Protein AF-C2PZG3-F1 (afdb_monomer)

Secondary structure (DSSP, 8-state):
-B-S--SHHHHHHHHHHHHHHHHHHSS-EEEEEE-TT-SS--EEEEE---S-HHHHHHHHHHHHHHHHT-TTB----------

Mean predicted aligned error: 2.74 Å

Structure (mmCIF, N/CA/C/O backbone):
data_AF-C2PZG3-F1
#
_entry.id   AF-C2PZG3-F1
#
loop_
_atom_site.group_PDB
_atom_site.id
_atom_site.type_symbol
_atom_site.label_atom_id
_atom_site.label_alt_id
_atom_site.label_comp_id
_atom_site.label_asym_id
_atom_site.label_entity_id
_atom_site.label_seq_id
_atom_site.pdbx_PDB_ins_code
_atom_site.Cartn_x
_atom_site.Cartn_y
_atom_site.Cartn_z
_atom_site.occupancy
_atom_site.B_iso_or_equiv
_atom_site.auth_seq_id
_atom_site.auth_comp_id
_atom_site.auth_asym_id
_atom_site.auth_atom_id
_atom_site.pdbx_PDB_model_num
ATOM 1 N N 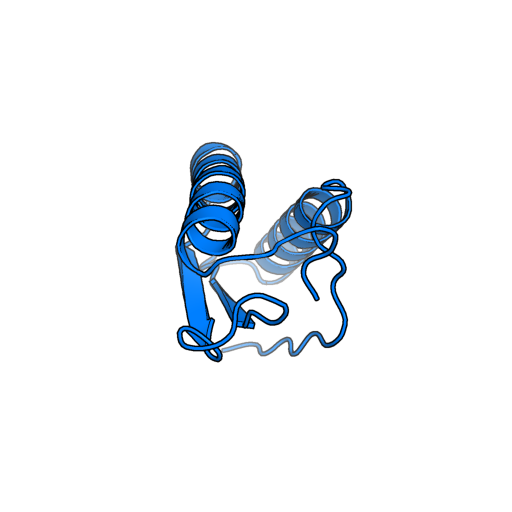. MET A 1 1 ? -0.393 2.776 -11.401 1.00 91.62 1 MET A N 1
ATOM 2 C CA . MET A 1 1 ? 0.678 2.633 -12.407 1.00 91.62 1 MET A CA 1
ATOM 3 C C . MET A 1 1 ? 2.028 2.724 -11.715 1.00 91.62 1 MET A C 1
ATOM 5 O O . MET A 1 1 ? 2.099 3.324 -10.649 1.00 91.62 1 MET A O 1
ATOM 9 N N . ILE A 1 2 ? 3.061 2.089 -12.270 1.00 91.38 2 ILE A N 1
ATOM 10 C CA . ILE A 1 2 ? 4.444 2.197 -11.784 1.00 91.38 2 ILE A CA 1
ATOM 11 C C . ILE A 1 2 ? 5.302 2.725 -12.935 1.00 91.38 2 ILE A C 1
ATOM 13 O O . ILE A 1 2 ? 5.278 2.148 -14.026 1.00 91.38 2 ILE A O 1
ATOM 17 N N . TYR A 1 3 ? 6.012 3.822 -12.687 1.00 89.50 3 TYR A N 1
ATOM 18 C CA . TYR A 1 3 ? 6.831 4.517 -13.681 1.00 89.50 3 TYR A CA 1
ATOM 19 C C . TYR A 1 3 ? 8.286 4.044 -13.662 1.00 89.50 3 TYR A C 1
ATOM 21 O O . TYR A 1 3 ? 8.746 3.508 -12.657 1.00 89.50 3 TYR A O 1
ATOM 29 N N . ASP A 1 4 ? 8.986 4.223 -14.787 1.00 87.50 4 ASP A N 1
ATOM 30 C CA . ASP A 1 4 ? 10.431 3.970 -14.945 1.00 87.50 4 ASP A CA 1
ATOM 31 C C . ASP A 1 4 ? 10.917 2.580 -14.494 1.00 87.50 4 ASP A C 1
ATOM 33 O O . ASP A 1 4 ? 12.059 2.390 -14.079 1.00 87.50 4 ASP A O 1
ATOM 37 N N . VAL A 1 5 ? 10.039 1.583 -14.583 1.00 92.38 5 VAL A N 1
ATOM 38 C CA . VAL A 1 5 ? 10.371 0.173 -14.370 1.00 92.38 5 VAL A CA 1
ATOM 39 C C . VAL A 1 5 ? 10.626 -0.481 -15.721 1.00 92.38 5 VAL A C 1
ATOM 41 O O . VAL A 1 5 ? 9.984 -0.126 -16.695 1.00 92.38 5 VAL A O 1
ATOM 44 N N . HIS A 1 6 ? 11.523 -1.459 -15.795 1.00 92.38 6 HIS A N 1
ATOM 45 C CA . HIS A 1 6 ? 11.792 -2.244 -17.005 1.00 92.38 6 HIS A CA 1
ATOM 46 C C . HIS A 1 6 ? 11.827 -3.756 -16.746 1.00 92.38 6 HIS A C 1
ATOM 48 O O . HIS A 1 6 ? 12.138 -4.546 -17.639 1.00 92.38 6 HIS A O 1
ATOM 54 N N . SER A 1 7 ? 11.494 -4.199 -15.530 1.00 95.56 7 SER A N 1
ATOM 55 C CA . SER A 1 7 ? 11.419 -5.622 -15.201 1.00 95.56 7 SER A CA 1
ATOM 56 C C . SER A 1 7 ? 10.469 -5.933 -14.040 1.00 95.56 7 SER A C 1
ATOM 58 O O . SER A 1 7 ? 10.207 -5.108 -13.165 1.00 95.56 7 SER A O 1
ATOM 60 N N . LEU A 1 8 ? 10.004 -7.187 -13.967 1.00 96.38 8 LEU A N 1
ATOM 61 C CA . LEU A 1 8 ? 9.234 -7.683 -12.814 1.00 96.38 8 LEU A CA 1
ATOM 62 C C . LEU A 1 8 ? 10.027 -7.607 -11.504 1.00 96.38 8 LEU A C 1
ATOM 64 O O . LEU A 1 8 ? 9.451 -7.418 -10.435 1.00 96.38 8 LEU A O 1
ATOM 68 N N . LYS A 1 9 ? 11.354 -7.753 -11.576 1.00 96.12 9 LYS A N 1
ATOM 69 C CA . LYS A 1 9 ? 12.234 -7.671 -10.408 1.00 96.12 9 LYS A CA 1
ATOM 70 C C . LYS A 1 9 ? 12.226 -6.264 -9.811 1.00 96.12 9 LYS A C 1
ATOM 72 O O . LYS A 1 9 ? 12.086 -6.126 -8.599 1.00 96.12 9 LYS A O 1
ATOM 77 N N . GLU A 1 10 ? 12.337 -5.241 -10.651 1.00 95.88 10 GLU A N 1
ATOM 78 C CA . GLU A 1 10 ? 12.279 -3.837 -10.232 1.00 95.88 10 GLU A CA 1
ATOM 79 C C . GLU A 1 10 ? 10.919 -3.479 -9.635 1.00 95.88 10 GLU A C 1
ATOM 81 O O . GLU A 1 10 ? 10.869 -2.964 -8.517 1.00 95.88 10 GLU A O 1
ATOM 86 N N . LYS A 1 11 ? 9.816 -3.862 -10.299 1.00 96.06 11 LYS A N 1
ATOM 87 C CA . LYS A 1 11 ? 8.464 -3.722 -9.735 1.00 96.06 11 LYS A CA 1
ATOM 88 C C . LYS A 1 11 ? 8.384 -4.322 -8.329 1.00 96.06 11 LYS A C 1
ATOM 90 O O . LYS A 1 11 ? 7.913 -3.663 -7.402 1.00 96.06 11 LYS A O 1
ATOM 95 N N . ARG A 1 12 ? 8.841 -5.569 -8.156 1.00 95.69 12 ARG A N 1
ATOM 96 C CA . ARG A 1 12 ? 8.793 -6.266 -6.860 1.00 95.69 12 ARG A CA 1
ATOM 97 C C . ARG A 1 12 ? 9.621 -5.554 -5.797 1.00 95.69 12 ARG A C 1
ATOM 99 O O . ARG A 1 12 ? 9.166 -5.466 -4.663 1.00 95.69 12 ARG A O 1
ATOM 106 N N . ALA A 1 13 ? 10.786 -5.011 -6.147 1.00 95.69 13 ALA A N 1
ATOM 107 C CA . ALA A 1 13 ? 11.609 -4.247 -5.214 1.00 95.69 13 ALA A CA 1
ATOM 108 C C . ALA A 1 13 ? 10.903 -2.962 -4.738 1.00 95.69 13 ALA A C 1
ATOM 110 O O . ALA A 1 13 ? 10.869 -2.683 -3.536 1.00 95.69 13 ALA A O 1
ATOM 111 N N . ILE A 1 14 ? 10.289 -2.213 -5.663 1.00 95.25 14 ILE A N 1
ATOM 112 C CA . ILE A 1 14 ? 9.521 -0.999 -5.345 1.00 95.25 14 ILE A CA 1
ATOM 113 C C . ILE A 1 14 ? 8.321 -1.349 -4.461 1.00 95.25 14 ILE A C 1
ATOM 115 O O . ILE A 1 14 ? 8.160 -0.767 -3.385 1.00 95.25 14 ILE A O 1
ATOM 119 N N . LEU A 1 15 ? 7.519 -2.340 -4.865 1.00 95.75 15 LEU A N 1
ATOM 120 C CA . LEU A 1 15 ? 6.355 -2.783 -4.099 1.00 95.75 15 LEU A CA 1
ATOM 121 C C . LEU A 1 15 ? 6.748 -3.273 -2.712 1.00 95.75 15 LEU A C 1
ATOM 123 O O . LEU A 1 15 ? 6.178 -2.816 -1.728 1.00 95.75 15 LEU A O 1
ATOM 127 N N . GLN A 1 16 ? 7.754 -4.1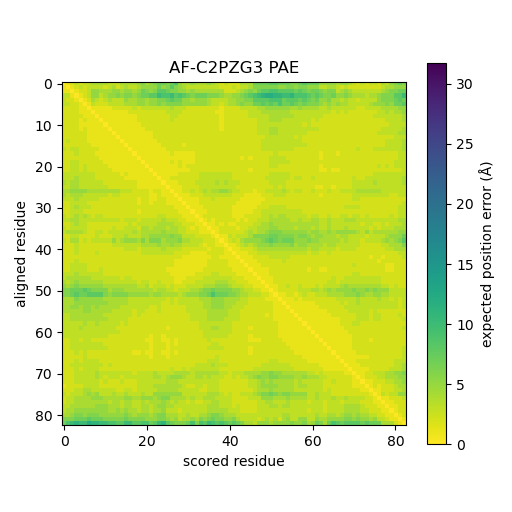39 -2.598 1.00 96.06 16 GLN A N 1
ATOM 128 C CA . GLN A 1 16 ? 8.203 -4.646 -1.304 1.00 96.06 16 GLN A CA 1
ATOM 129 C C . GLN A 1 16 ? 8.563 -3.499 -0.357 1.00 96.06 16 GLN A C 1
ATOM 131 O O . GLN A 1 16 ? 8.142 -3.508 0.801 1.00 96.06 16 GLN A O 1
ATOM 136 N N . ARG A 1 17 ? 9.282 -2.480 -0.844 1.00 95.69 17 ARG A N 1
ATOM 137 C CA . ARG A 1 17 ? 9.636 -1.293 -0.056 1.00 95.69 17 ARG A CA 1
ATOM 138 C C . ARG A 1 17 ? 8.396 -0.521 0.404 1.00 95.69 17 ARG A C 1
ATOM 140 O O . ARG A 1 17 ? 8.311 -0.170 1.579 1.00 95.69 17 ARG A O 1
ATOM 147 N N . VAL A 1 18 ? 7.449 -0.263 -0.496 1.00 95.88 18 VAL A N 1
ATOM 148 C CA . VAL A 1 18 ? 6.224 0.499 -0.196 1.00 95.88 18 VAL A CA 1
ATOM 149 C C . VAL A 1 18 ? 5.332 -0.260 0.784 1.00 95.88 18 VAL A C 1
ATOM 151 O O . VAL A 1 18 ? 5.003 0.270 1.844 1.00 95.88 18 VAL A O 1
ATOM 154 N N . LEU A 1 19 ? 5.017 -1.525 0.494 1.00 96.38 19 LEU A N 1
ATOM 155 C CA . LEU A 1 19 ? 4.158 -2.353 1.344 1.00 96.38 19 LEU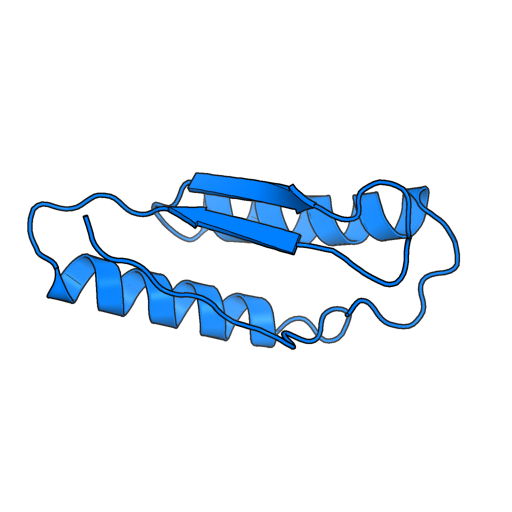 A CA 1
ATOM 156 C C . LEU A 1 19 ? 4.772 -2.552 2.735 1.00 96.38 19 LEU A C 1
ATOM 158 O O . LEU A 1 19 ? 4.058 -2.477 3.732 1.00 96.38 19 LEU A O 1
ATOM 162 N N . THR A 1 20 ? 6.092 -2.747 2.826 1.00 97.25 20 THR A N 1
ATOM 163 C CA . THR A 1 20 ? 6.784 -2.872 4.121 1.00 97.25 20 THR A CA 1
ATOM 164 C C . THR A 1 20 ? 6.664 -1.589 4.940 1.00 97.25 20 THR A C 1
ATOM 166 O O . THR A 1 20 ? 6.320 -1.653 6.118 1.00 97.25 20 THR A O 1
ATOM 169 N N . ARG 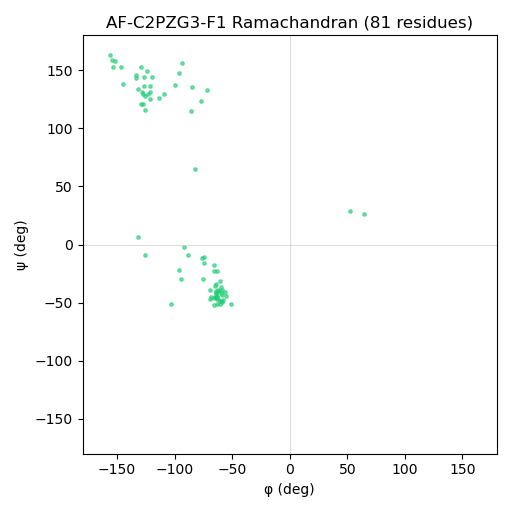A 1 21 ? 6.879 -0.416 4.328 1.00 96.69 21 ARG A N 1
ATOM 170 C CA . ARG A 1 21 ? 6.750 0.874 5.024 1.00 96.69 21 ARG A CA 1
ATOM 171 C C . ARG A 1 21 ? 5.320 1.141 5.489 1.00 96.69 21 ARG A C 1
ATOM 173 O O . ARG A 1 21 ? 5.135 1.624 6.601 1.00 96.69 21 ARG A O 1
ATOM 180 N N . VAL A 1 22 ? 4.321 0.801 4.673 1.00 97.06 22 VAL A N 1
ATOM 181 C CA . VAL A 1 22 ? 2.904 0.915 5.052 1.00 97.06 22 VAL A CA 1
ATOM 182 C C . VAL A 1 22 ? 2.604 0.039 6.272 1.00 97.06 22 VAL A C 1
ATOM 184 O O . VAL A 1 22 ? 2.104 0.560 7.265 1.00 97.06 22 VAL A O 1
ATOM 187 N N . LYS A 1 23 ? 2.989 -1.248 6.244 1.00 95.81 23 LYS A N 1
ATOM 188 C CA . LYS A 1 23 ? 2.795 -2.186 7.372 1.00 95.81 23 LYS A CA 1
ATOM 189 C C . LYS A 1 23 ? 3.486 -1.738 8.658 1.00 95.81 23 LYS A C 1
ATOM 191 O O . LYS A 1 23 ? 2.980 -1.987 9.741 1.00 95.81 23 LYS A O 1
ATOM 196 N N . GLN A 1 24 ? 4.662 -1.123 8.548 1.00 96.31 24 GLN A N 1
ATOM 197 C CA . GLN A 1 24 ? 5.420 -0.652 9.711 1.00 96.31 24 GLN A CA 1
ATOM 198 C C . GLN A 1 24 ? 4.842 0.628 10.321 1.00 96.31 24 GLN A C 1
ATOM 200 O O . GLN A 1 24 ? 5.017 0.868 11.513 1.00 96.31 24 GLN A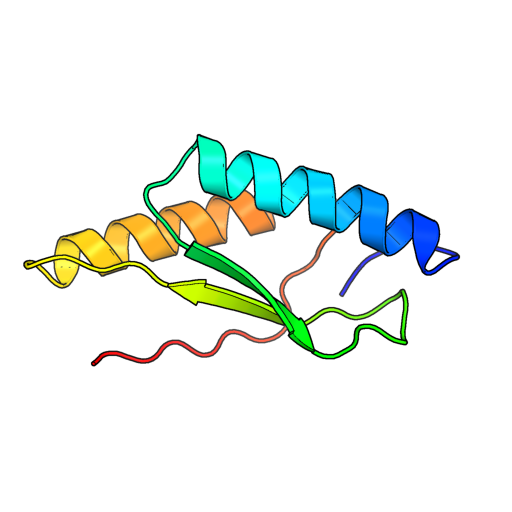 O 1
ATOM 205 N N . ARG A 1 25 ? 4.200 1.473 9.508 1.00 96.50 25 ARG A N 1
ATOM 206 C CA . ARG A 1 25 ? 3.730 2.798 9.925 1.00 96.50 25 ARG A CA 1
ATOM 207 C C . ARG A 1 25 ? 2.274 2.812 10.384 1.00 96.50 25 ARG A C 1
ATOM 209 O O . ARG A 1 25 ? 1.922 3.651 11.210 1.00 96.50 25 ARG A O 1
ATOM 216 N N . TYR A 1 26 ? 1.443 1.931 9.841 1.00 96.38 26 TYR A N 1
ATOM 217 C CA . TYR A 1 26 ? -0.001 1.928 10.062 1.00 96.38 26 TYR A CA 1
ATOM 218 C C . TYR A 1 26 ? -0.486 0.548 10.490 1.00 96.38 26 TYR A C 1
ATOM 220 O O . TYR A 1 26 ? 0.096 -0.468 10.110 1.00 96.38 26 TYR A O 1
ATOM 228 N N . ASN A 1 27 ? -1.587 0.506 11.240 1.00 93.25 27 ASN A N 1
ATOM 229 C CA . ASN A 1 27 ? -2.197 -0.745 11.672 1.00 93.25 27 ASN A CA 1
ATOM 230 C C . ASN A 1 27 ? -3.097 -1.330 10.570 1.00 93.25 27 ASN A C 1
ATOM 232 O O . ASN A 1 27 ? -4.319 -1.391 10.701 1.00 93.25 27 ASN A O 1
ATOM 236 N N . VAL A 1 28 ? -2.488 -1.718 9.448 1.00 96.69 28 VAL A N 1
ATOM 237 C CA . VAL A 1 28 ? -3.206 -2.232 8.274 1.00 96.69 28 VAL A CA 1
ATOM 238 C C . VAL A 1 28 ? -2.569 -3.500 7.720 1.00 96.69 28 VAL A C 1
ATOM 240 O O . VAL A 1 28 ? -1.346 -3.663 7.698 1.00 96.69 28 VAL A O 1
ATOM 243 N N . ALA A 1 29 ? -3.410 -4.389 7.200 1.00 96.88 29 ALA A N 1
ATOM 244 C CA . ALA A 1 29 ? -2.976 -5.459 6.318 1.00 96.88 29 ALA A CA 1
ATOM 245 C C . ALA A 1 29 ? -2.900 -4.918 4.886 1.00 96.88 29 ALA A C 1
ATOM 247 O O . ALA A 1 29 ? -3.802 -4.219 4.433 1.00 96.88 29 ALA A O 1
ATOM 248 N N . VAL A 1 30 ? -1.824 -5.236 4.166 1.00 97.44 30 VAL A N 1
ATOM 249 C CA . VAL A 1 30 ? -1.641 -4.801 2.775 1.00 97.44 30 VAL A CA 1
ATOM 250 C C . VAL A 1 30 ? -0.931 -5.870 1.943 1.00 97.44 30 VAL A C 1
ATOM 252 O O . VAL A 1 30 ? 0.019 -6.508 2.420 1.00 97.44 30 VAL A O 1
ATOM 255 N N . SER A 1 31 ? -1.393 -6.078 0.708 1.00 96.69 31 SER A N 1
ATOM 256 C CA . SER A 1 31 ? -0.827 -7.047 -0.239 1.00 96.69 31 SER A CA 1
ATOM 257 C C . SER A 1 31 ? -1.074 -6.642 -1.690 1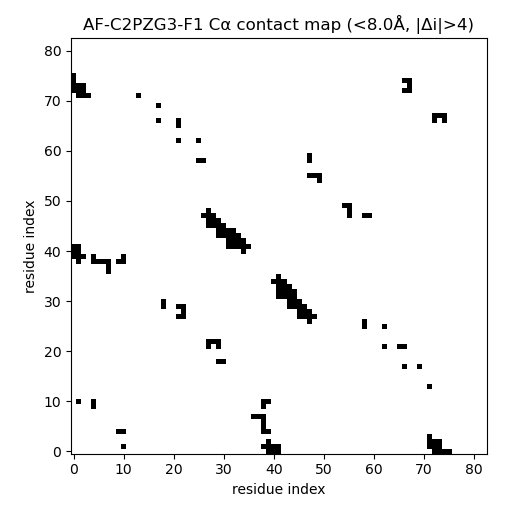.00 96.69 31 SER A C 1
ATOM 259 O O . SER A 1 31 ? -2.075 -6.001 -1.989 1.00 96.69 31 SER A O 1
ATOM 261 N N . GLU A 1 32 ? -0.195 -7.068 -2.598 1.00 96.62 32 GLU A N 1
ATOM 262 C CA . GLU A 1 32 ? -0.502 -7.090 -4.032 1.00 96.62 32 GLU A CA 1
ATOM 263 C C . GLU A 1 32 ? -1.517 -8.211 -4.309 1.00 96.62 32 GLU A C 1
ATOM 265 O O . GLU A 1 32 ? -1.352 -9.328 -3.812 1.00 96.62 32 GLU A O 1
ATOM 270 N N . VAL A 1 33 ? -2.565 -7.912 -5.075 1.00 97.00 33 VAL A N 1
ATOM 271 C CA . VAL A 1 33 ? -3.679 -8.833 -5.373 1.00 97.00 33 VAL A CA 1
ATOM 272 C C . VAL A 1 33 ? -3.936 -9.019 -6.866 1.00 97.00 33 VAL A C 1
ATOM 274 O O . VAL A 1 33 ? -4.667 -9.925 -7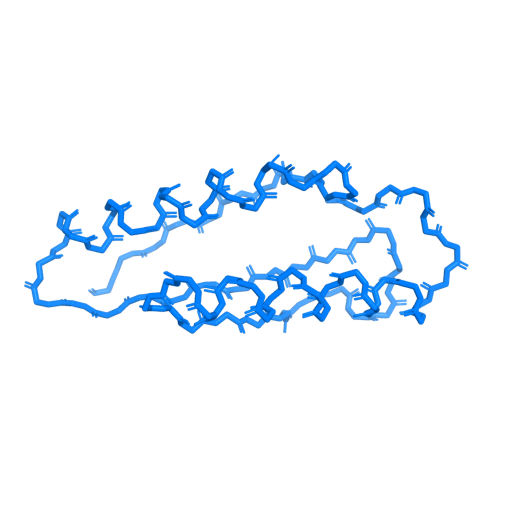.247 1.00 97.00 33 VAL A O 1
ATOM 277 N N . GLY A 1 34 ? -3.296 -8.225 -7.726 1.00 95.94 34 GLY A N 1
ATOM 278 C CA . GLY A 1 34 ? -3.501 -8.309 -9.169 1.00 95.94 34 GLY A CA 1
ATOM 279 C C . GLY A 1 34 ? -2.322 -7.781 -9.975 1.00 95.94 34 GLY A C 1
ATOM 280 O O . GLY A 1 34 ? -1.474 -7.046 -9.469 1.00 95.94 34 GLY A O 1
ATOM 281 N N . HIS A 1 35 ? -2.300 -8.142 -11.261 1.00 95.06 35 HIS A N 1
ATOM 282 C CA . HIS A 1 35 ? -1.309 -7.687 -12.244 1.00 95.06 35 HIS A CA 1
ATOM 283 C C . HIS A 1 35 ? 0.139 -8.140 -11.968 1.00 95.06 35 HIS A C 1
ATOM 285 O O . HIS A 1 35 ? 1.077 -7.484 -12.411 1.00 95.06 35 HIS A O 1
ATOM 291 N N . GLN A 1 36 ? 0.354 -9.261 -11.274 1.00 93.62 36 GLN A N 1
ATOM 292 C CA . GLN A 1 36 ? 1.691 -9.735 -10.869 1.00 93.62 36 GLN A CA 1
ATOM 293 C C . GLN A 1 36 ? 2.629 -10.076 -12.044 1.00 93.62 36 GLN A C 1
ATOM 295 O O . GLN A 1 36 ? 3.848 -10.004 -11.883 1.00 93.62 36 GLN A O 1
ATOM 300 N N . ASP A 1 37 ? 2.071 -10.370 -13.221 1.00 93.12 37 ASP A N 1
ATOM 301 C CA . ASP A 1 37 ? 2.816 -10.761 -14.428 1.00 93.12 37 ASP A CA 1
ATOM 302 C C . ASP A 1 37 ? 3.176 -9.575 -15.340 1.00 93.12 37 ASP A C 1
ATOM 304 O O . ASP A 1 37 ? 3.875 -9.736 -16.340 1.00 93.12 37 ASP A O 1
ATOM 308 N N . VAL A 1 38 ? 2.746 -8.360 -14.983 1.00 93.81 38 VAL A N 1
ATOM 309 C CA . VAL A 1 38 ? 3.093 -7.115 -15.683 1.00 93.81 38 VAL A CA 1
ATOM 310 C C . VAL A 1 38 ? 3.826 -6.158 -14.745 1.00 93.81 38 VAL A C 1
ATOM 312 O O . VAL A 1 38 ? 3.548 -6.092 -13.549 1.00 93.81 38 VAL A O 1
ATOM 315 N N . TRP A 1 39 ? 4.791 -5.404 -15.275 1.00 93.06 39 TRP A N 1
ATOM 316 C CA . TRP A 1 39 ? 5.689 -4.575 -14.461 1.00 93.06 39 TRP A CA 1
ATOM 317 C C . TRP A 1 39 ? 5.257 -3.102 -14.329 1.00 93.06 39 TRP A C 1
ATOM 319 O O . TRP A 1 39 ? 5.605 -2.471 -13.338 1.00 93.06 39 TRP A O 1
ATOM 329 N N . GLN A 1 40 ? 4.431 -2.574 -15.243 1.00 92.31 40 GLN A N 1
ATOM 330 C CA . GLN A 1 40 ? 3.918 -1.182 -15.201 1.00 92.31 40 GLN A CA 1
ATOM 331 C C . GLN A 1 40 ? 2.624 -1.018 -14.403 1.00 92.31 40 GLN A C 1
ATOM 333 O O . GLN A 1 40 ? 2.153 0.097 -14.167 1.00 92.31 40 GLN A O 1
ATOM 338 N N . ARG A 1 41 ? 2.006 -2.132 -14.007 1.00 95.12 41 ARG A N 1
ATOM 339 C CA . ARG A 1 41 ? 0.706 -2.146 -13.345 1.00 95.12 41 ARG A CA 1
ATOM 340 C C . ARG A 1 41 ? 0.743 -3.059 -12.135 1.00 95.12 41 ARG A C 1
ATOM 342 O O . ARG A 1 41 ? 1.402 -4.093 -12.130 1.00 95.12 41 ARG A O 1
ATOM 349 N N . THR A 1 42 ? 0.038 -2.643 -11.100 1.00 95.94 42 THR A N 1
ATOM 350 C CA . THR A 1 42 ? -0.125 -3.374 -9.850 1.00 95.94 42 THR A CA 1
ATOM 351 C C . THR A 1 42 ? -1.514 -3.080 -9.318 1.00 95.94 42 THR A C 1
ATOM 353 O O . THR A 1 42 ? -2.077 -2.019 -9.602 1.00 95.94 42 THR A O 1
ATOM 356 N N . GLU A 1 43 ? -2.048 -4.013 -8.553 1.00 97.12 43 GLU A N 1
ATOM 357 C CA . GLU A 1 43 ? -3.249 -3.813 -7.764 1.00 97.12 43 GLU A CA 1
ATOM 358 C C . GLU A 1 43 ? -2.948 -4.223 -6.332 1.00 97.12 43 GLU A C 1
ATOM 360 O O . GLU A 1 43 ? -2.393 -5.296 -6.092 1.00 97.12 43 GLU A O 1
ATOM 365 N N . ILE A 1 44 ? -3.271 -3.343 -5.391 1.00 96.44 44 ILE A N 1
ATOM 366 C CA . ILE A 1 44 ? -2.949 -3.504 -3.977 1.00 96.44 44 ILE A CA 1
ATOM 367 C C . ILE A 1 44 ? -4.259 -3.481 -3.198 1.00 96.44 44 ILE A C 1
ATOM 369 O O . ILE A 1 44 ? -5.059 -2.565 -3.369 1.00 96.44 44 ILE A O 1
ATOM 373 N N . ALA A 1 45 ? -4.443 -4.457 -2.315 1.00 96.94 45 ALA A N 1
ATOM 374 C CA . ALA A 1 45 ? -5.521 -4.466 -1.339 1.00 96.94 45 ALA A CA 1
ATOM 375 C C . ALA A 1 45 ? -4.997 -4.000 0.019 1.00 96.94 45 ALA A C 1
ATOM 377 O O . ALA A 1 45 ? -3.916 -4.415 0.448 1.00 96.94 45 ALA A O 1
ATOM 378 N N . ILE A 1 46 ? -5.779 -3.157 0.693 1.00 97.00 46 ILE A N 1
ATOM 379 C CA . ILE A 1 46 ? -5.494 -2.625 2.028 1.00 97.00 46 ILE A CA 1
ATOM 380 C C . ILE A 1 46 ? -6.720 -2.880 2.897 1.00 97.00 46 ILE A C 1
ATOM 382 O O . ILE A 1 46 ? -7.837 -2.571 2.493 1.00 97.00 46 ILE A O 1
ATOM 386 N N . VAL A 1 47 ? -6.511 -3.425 4.092 1.00 96.56 47 VAL A N 1
ATOM 387 C CA . VAL A 1 47 ? -7.577 -3.735 5.047 1.00 96.56 47 VAL A CA 1
ATOM 388 C C . VAL A 1 47 ? -7.201 -3.197 6.423 1.00 96.56 47 VAL A C 1
ATOM 390 O O . VAL A 1 47 ? -6.083 -3.400 6.899 1.00 96.56 47 VAL A O 1
ATOM 393 N N . SER A 1 48 ? -8.154 -2.532 7.072 1.00 95.19 48 SER A N 1
ATOM 394 C CA . SER A 1 48 ? -8.093 -2.113 8.475 1.00 95.19 48 SER A CA 1
ATOM 395 C C . SER A 1 48 ? -9.345 -2.621 9.184 1.00 95.19 48 SER A C 1
ATOM 397 O O . SER A 1 48 ? -10.418 -2.664 8.585 1.00 95.19 48 SER A O 1
ATOM 399 N N . VAL A 1 49 ? -9.206 -3.010 10.450 1.00 95.06 49 VAL A N 1
ATOM 400 C CA . VAL A 1 49 ? -10.311 -3.493 11.285 1.00 95.06 49 VAL A CA 1
ATOM 401 C C . VAL A 1 49 ? -10.341 -2.671 12.568 1.00 95.06 49 VAL A C 1
ATOM 403 O O . VAL A 1 49 ? -9.333 -2.554 13.263 1.00 95.06 49 VAL A O 1
ATOM 406 N N . SER A 1 50 ? -11.502 -2.106 12.896 1.00 93.75 50 SER A N 1
ATOM 407 C CA . SER A 1 50 ? -11.726 -1.333 14.119 1.00 93.75 50 SER A CA 1
ATOM 408 C C . SER A 1 50 ? -13.185 -1.421 14.551 1.00 93.75 50 SER A C 1
ATOM 410 O O . SER A 1 50 ? -14.072 -1.650 13.735 1.00 93.75 50 SER A O 1
ATOM 412 N N . SER A 1 51 ? -13.444 -1.170 15.834 1.00 94.62 51 SER A N 1
ATOM 413 C CA . SER A 1 51 ? -14.801 -0.994 16.365 1.00 94.62 51 SER A CA 1
ATOM 414 C C . SER A 1 51 ? -15.427 0.355 15.985 1.00 94.62 51 SER A C 1
ATOM 416 O O . SER A 1 51 ? -16.621 0.554 16.200 1.00 94.62 51 SER A O 1
ATOM 418 N N . ASN A 1 52 ? -14.644 1.292 15.436 1.00 95.12 52 ASN A N 1
ATOM 419 C CA . ASN A 1 52 ? -15.113 2.613 15.029 1.00 95.12 52 ASN A CA 1
ATOM 420 C C . ASN A 1 52 ? -14.772 2.894 13.559 1.00 95.12 52 ASN A C 1
ATOM 422 O O . ASN A 1 52 ? -13.607 3.058 13.190 1.00 95.12 52 ASN A O 1
ATOM 426 N N . ARG A 1 53 ? -15.815 3.048 12.738 1.00 93.62 53 ARG A N 1
ATOM 427 C CA . ARG A 1 53 ? -15.700 3.346 11.305 1.00 93.62 53 ARG A CA 1
ATOM 428 C C . ARG A 1 53 ? -14.896 4.615 11.010 1.00 93.62 53 ARG A C 1
ATOM 430 O O . ARG A 1 53 ? -14.071 4.602 10.104 1.00 93.62 53 ARG A O 1
ATOM 437 N N . VAL A 1 54 ? -15.080 5.680 11.791 1.00 94.50 54 VAL A N 1
ATOM 438 C CA . VAL A 1 54 ? -14.372 6.960 11.600 1.00 94.50 54 VAL A CA 1
ATOM 439 C C . VAL A 1 54 ? -12.865 6.788 11.803 1.00 94.50 54 VAL A C 1
ATOM 441 O O . VAL A 1 54 ? -12.061 7.428 11.126 1.00 94.50 54 VAL A O 1
ATOM 444 N N . VAL A 1 55 ? -12.461 5.900 12.716 1.00 93.25 55 VAL A N 1
ATOM 445 C CA . VAL A 1 55 ? -11.044 5.583 12.940 1.00 93.25 55 VAL A CA 1
ATOM 446 C C . VAL A 1 55 ? -10.470 4.828 11.742 1.00 93.25 55 VAL A C 1
ATOM 448 O O . VAL A 1 55 ? -9.424 5.236 11.240 1.00 93.25 55 VAL A O 1
ATOM 451 N N . CYS A 1 56 ? -11.170 3.803 11.236 1.00 94.56 56 CYS A N 1
ATOM 452 C CA . CYS A 1 56 ? -10.760 3.089 10.021 1.00 94.56 56 CYS A CA 1
ATOM 453 C C . CYS A 1 56 ? -10.651 4.021 8.812 1.00 94.56 56 CYS A C 1
ATOM 455 O O . CYS A 1 56 ? -9.676 3.946 8.074 1.00 94.56 56 CYS A O 1
ATOM 457 N N . GLU A 1 57 ? -11.615 4.921 8.621 1.00 94.19 57 GLU A N 1
ATOM 458 C CA . GLU A 1 57 ? -11.612 5.866 7.500 1.00 94.19 57 GLU A CA 1
ATOM 459 C C . GLU A 1 57 ? -10.416 6.813 7.573 1.00 94.19 57 GLU A C 1
ATOM 461 O O . GLU A 1 57 ? -9.702 7.020 6.592 1.00 94.19 57 GLU A O 1
ATOM 466 N N . LYS A 1 58 ? -10.139 7.337 8.770 1.00 94.44 58 LYS A N 1
ATOM 467 C CA . LYS A 1 58 ? -8.988 8.205 9.005 1.00 94.44 58 LYS A CA 1
ATOM 468 C C . LYS A 1 58 ? -7.664 7.478 8.781 1.00 94.44 58 LYS A C 1
ATOM 470 O O . LYS A 1 58 ? -6.744 8.072 8.222 1.00 94.44 58 LYS A O 1
ATOM 475 N N . GLU A 1 59 ? -7.536 6.228 9.224 1.00 94.81 59 GLU A N 1
ATOM 476 C CA . GLU A 1 59 ? -6.347 5.421 8.935 1.00 94.81 59 GLU A CA 1
ATOM 477 C C . GLU A 1 59 ? -6.210 5.128 7.441 1.00 94.81 59 GLU A C 1
ATOM 479 O O . GLU A 1 59 ? -5.128 5.331 6.894 1.00 94.81 59 GLU A O 1
ATOM 484 N N . MET A 1 60 ? -7.293 4.731 6.770 1.00 95.62 60 MET A N 1
ATOM 485 C CA . MET A 1 60 ? -7.285 4.443 5.337 1.00 95.62 60 MET A CA 1
ATOM 486 C C . MET A 1 60 ? -6.834 5.663 4.530 1.00 95.62 60 MET A C 1
ATOM 488 O O . MET A 1 60 ? -5.912 5.554 3.727 1.00 95.62 60 MET A O 1
ATOM 492 N N . ASN A 1 61 ? -7.392 6.844 4.808 1.00 95.50 61 ASN A N 1
ATOM 493 C CA . ASN A 1 61 ? -6.989 8.085 4.142 1.00 95.50 61 ASN A CA 1
ATOM 494 C C . ASN A 1 61 ? -5.502 8.402 4.358 1.00 95.50 61 ASN A C 1
ATOM 496 O O . ASN A 1 61 ? -4.799 8.734 3.410 1.00 95.50 61 ASN A O 1
ATOM 500 N N . ARG A 1 62 ? -4.979 8.206 5.574 1.00 96.94 62 ARG A N 1
ATOM 501 C CA . ARG A 1 62 ? -3.546 8.405 5.861 1.00 96.94 62 ARG A CA 1
ATOM 502 C C . ARG A 1 62 ? -2.642 7.423 5.124 1.00 96.94 62 ARG A C 1
ATOM 504 O O . ARG A 1 62 ? -1.522 7.786 4.769 1.00 96.94 62 ARG A O 1
ATOM 511 N N . VAL A 1 63 ? -3.081 6.177 4.949 1.00 96.81 63 VAL A N 1
ATOM 512 C CA . VAL A 1 63 ? -2.340 5.178 4.167 1.00 96.81 63 VAL A CA 1
ATOM 513 C C . VAL A 1 63 ? -2.344 5.567 2.693 1.00 96.81 63 VAL A C 1
ATOM 515 O O . VAL A 1 63 ? -1.295 5.538 2.056 1.00 96.81 63 VAL A O 1
ATOM 518 N N . LEU A 1 64 ? -3.503 5.963 2.170 1.00 96.00 64 LEU A N 1
ATOM 519 C CA . LEU A 1 64 ? -3.682 6.412 0.794 1.00 96.00 64 LEU A CA 1
ATOM 520 C C . LEU A 1 64 ? -2.801 7.629 0.470 1.00 96.00 64 LEU A C 1
ATOM 522 O O . LEU A 1 64 ? -2.044 7.576 -0.494 1.00 96.00 64 LEU A O 1
ATOM 526 N N . GLU A 1 65 ? -2.813 8.662 1.315 1.00 96.44 65 GLU A N 1
ATOM 527 C CA . GLU A 1 65 ? -1.930 9.833 1.198 1.00 96.44 65 GLU A CA 1
ATOM 528 C C . GLU A 1 65 ? -0.447 9.446 1.243 1.00 96.44 65 GLU A C 1
ATOM 530 O O . GLU A 1 65 ? 0.382 9.988 0.512 1.00 96.44 65 GLU A O 1
ATOM 535 N N . TYR A 1 66 ? -0.089 8.487 2.100 1.00 96.69 66 TYR A N 1
ATOM 536 C CA . TYR A 1 66 ? 1.289 8.028 2.198 1.00 96.69 66 TYR A CA 1
ATOM 537 C C . TYR A 1 66 ? 1.730 7.262 0.951 1.00 96.69 66 TYR A C 1
ATOM 539 O O . TYR A 1 66 ? 2.855 7.453 0.498 1.00 96.69 66 TYR A O 1
ATOM 547 N N . ILE A 1 67 ? 0.865 6.430 0.370 1.00 95.56 67 ILE A N 1
ATOM 548 C CA . ILE A 1 67 ? 1.143 5.747 -0.899 1.00 95.56 67 ILE A CA 1
ATOM 549 C C . ILE A 1 67 ? 1.294 6.761 -2.041 1.00 95.56 67 ILE A C 1
ATOM 551 O O . ILE A 1 67 ? 2.229 6.639 -2.827 1.00 95.56 67 ILE A O 1
ATOM 555 N N . ASP A 1 68 ? 0.447 7.790 -2.088 1.00 95.50 68 ASP A N 1
ATOM 556 C CA . ASP A 1 68 ? 0.519 8.843 -3.111 1.00 95.50 68 ASP A CA 1
ATOM 557 C C . ASP A 1 68 ? 1.802 9.692 -3.000 1.00 95.50 68 ASP A C 1
ATOM 559 O O . ASP A 1 68 ? 2.193 10.364 -3.950 1.00 95.50 68 ASP A O 1
ATOM 563 N N . SER A 1 69 ? 2.487 9.658 -1.849 1.00 95.88 69 SER A N 1
ATOM 564 C CA . SER A 1 69 ? 3.763 10.360 -1.651 1.00 95.88 69 SER A CA 1
ATOM 565 C C . SER A 1 69 ? 4.970 9.684 -2.318 1.00 95.88 69 SER A C 1
ATOM 567 O O . SER A 1 69 ? 6.045 10.285 -2.381 1.00 95.88 69 SER A O 1
ATOM 569 N N . PHE A 1 70 ? 4.832 8.443 -2.798 1.00 94.00 70 PHE A N 1
ATOM 570 C CA . PHE A 1 70 ? 5.908 7.735 -3.492 1.00 94.00 70 PHE A CA 1
ATOM 571 C C . PHE A 1 70 ? 5.907 8.098 -4.982 1.00 94.00 70 PHE A C 1
ATOM 573 O O . PHE A 1 70 ? 4.982 7.706 -5.685 1.00 94.00 70 PHE A O 1
ATOM 580 N N . PRO A 1 71 ? 6.946 8.772 -5.506 1.00 92.44 71 PRO A N 1
ATOM 581 C CA . PRO A 1 71 ? 6.955 9.236 -6.894 1.00 92.44 71 PRO A CA 1
ATOM 582 C C . PRO A 1 71 ? 6.963 8.091 -7.914 1.00 92.44 71 PRO A C 1
ATOM 584 O O . PRO A 1 71 ? 6.547 8.277 -9.052 1.00 92.44 71 PRO A O 1
ATOM 587 N N . GLU A 1 72 ? 7.424 6.898 -7.526 1.00 91.94 72 GLU A N 1
ATOM 588 C CA . GLU A 1 72 ? 7.476 5.742 -8.424 1.00 91.94 72 GLU A CA 1
ATOM 589 C C . GLU A 1 72 ? 6.093 5.123 -8.687 1.00 91.94 72 GLU A C 1
ATOM 591 O O . GLU A 1 72 ? 5.943 4.326 -9.616 1.00 91.94 72 GLU A O 1
ATOM 596 N N . ILE A 1 73 ? 5.089 5.446 -7.864 1.00 93.50 73 ILE A N 1
ATOM 597 C CA . ILE A 1 73 ? 3.748 4.867 -7.937 1.00 93.50 73 ILE A CA 1
ATOM 598 C C . ILE A 1 73 ? 2.729 5.981 -8.111 1.00 93.50 73 ILE A C 1
ATOM 600 O O . ILE A 1 73 ? 2.642 6.902 -7.314 1.00 93.50 73 ILE A O 1
ATOM 604 N N . GLU A 1 74 ? 1.864 5.819 -9.098 1.00 95.12 74 GLU A N 1
ATOM 605 C CA . GLU A 1 74 ? 0.677 6.651 -9.232 1.00 95.12 74 GLU A CA 1
ATOM 606 C C . GLU A 1 74 ? -0.572 5.809 -9.011 1.00 95.12 74 GLU A C 1
ATOM 608 O O . GLU A 1 74 ? -0.785 4.776 -9.660 1.00 95.12 74 GLU A O 1
ATOM 613 N N . ARG A 1 75 ? -1.426 6.250 -8.092 1.00 94.62 75 ARG A N 1
ATOM 614 C CA . ARG A 1 75 ? -2.722 5.622 -7.861 1.00 94.62 75 ARG A CA 1
ATOM 615 C C . ARG A 1 75 ? -3.706 6.042 -8.952 1.00 94.62 75 ARG A C 1
ATOM 617 O O . ARG A 1 75 ? -3.971 7.222 -9.131 1.00 94.62 75 ARG A O 1
ATOM 624 N N . THR A 1 76 ? -4.279 5.063 -9.651 1.00 94.75 76 THR A N 1
ATOM 625 C CA . THR A 1 76 ? -5.194 5.316 -10.779 1.00 94.75 76 THR A CA 1
ATOM 626 C C . THR A 1 76 ? -6.656 5.096 -10.400 1.00 94.75 76 THR A C 1
ATOM 628 O O . THR A 1 76 ? -7.496 5.954 -10.638 1.00 94.75 76 THR A O 1
ATOM 631 N N . ILE A 1 77 ? -6.967 3.940 -9.813 1.00 94.19 77 ILE A N 1
ATOM 632 C CA . ILE A 1 77 ? -8.329 3.544 -9.447 1.00 94.19 77 ILE A CA 1
ATOM 633 C C . ILE A 1 77 ? -8.319 3.155 -7.974 1.00 94.19 77 ILE A C 1
ATOM 635 O O . ILE A 1 77 ? -7.415 2.444 -7.5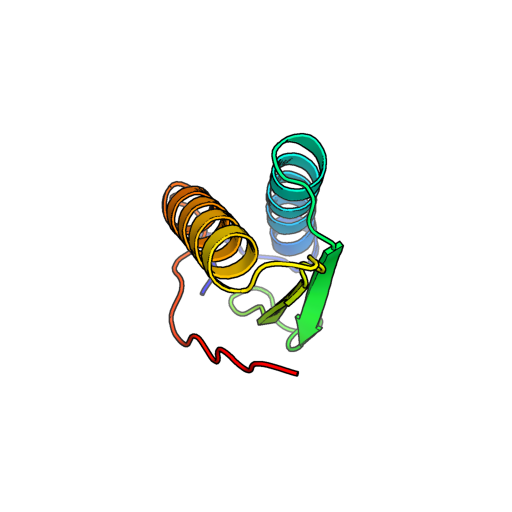31 1.00 94.19 77 ILE A O 1
ATOM 639 N N . THR A 1 78 ? -9.331 3.613 -7.241 1.00 95.75 78 THR A N 1
ATOM 640 C CA . THR A 1 78 ? -9.525 3.297 -5.827 1.00 95.75 78 THR A CA 1
ATOM 641 C C . THR A 1 78 ? -10.949 2.810 -5.626 1.00 95.75 78 THR A C 1
ATOM 643 O O . THR A 1 78 ? -11.899 3.540 -5.901 1.00 95.75 78 THR A O 1
ATOM 646 N N . HIS A 1 79 ? -11.087 1.590 -5.117 1.00 94.25 79 HIS A N 1
ATOM 647 C CA . HIS A 1 79 ? -12.357 1.043 -4.657 1.00 94.25 79 HIS A CA 1
ATOM 648 C C . HIS A 1 79 ? -12.314 0.953 -3.136 1.00 94.25 79 HIS A C 1
ATOM 650 O O . HIS A 1 79 ? -11.337 0.459 -2.574 1.00 94.25 79 HIS A O 1
ATOM 656 N N . LEU A 1 80 ? -13.347 1.475 -2.476 1.00 93.00 80 LEU A N 1
ATOM 657 C CA . LEU A 1 80 ? -13.440 1.493 -1.024 1.00 93.00 80 LEU A CA 1
ATOM 658 C C . LEU A 1 80 ? -14.778 0.897 -0.603 1.00 93.00 80 LEU A C 1
ATOM 660 O O . LEU A 1 80 ? -15.839 1.388 -0.984 1.00 93.00 80 LEU A O 1
ATOM 664 N N . GLU A 1 81 ? -14.698 -0.166 0.186 1.00 92.19 81 GLU A N 1
ATOM 665 C CA . GLU A 1 81 ? -15.839 -0.943 0.655 1.00 92.19 81 GLU A CA 1
ATOM 666 C C . GLU A 1 81 ? -15.836 -1.000 2.182 1.00 92.19 81 GLU A C 1
ATOM 668 O O . GLU A 1 81 ? -14.782 -0.959 2.821 1.00 92.19 81 GLU A O 1
ATOM 673 N N . TRP A 1 82 ? -17.032 -1.084 2.762 1.00 89.12 82 TRP A N 1
ATOM 674 C CA . TRP A 1 82 ? -17.248 -1.178 4.202 1.00 89.12 82 TRP A CA 1
ATOM 675 C C . TRP A 1 82 ? -18.014 -2.459 4.507 1.00 89.12 82 TRP A C 1
ATOM 677 O O . TRP A 1 82 ? -18.993 -2.756 3.820 1.00 89.12 82 TRP A O 1
ATOM 687 N N . TYR A 1 83 ? -17.576 -3.162 5.547 1.00 85.62 83 TYR A N 1
ATOM 688 C CA . TYR A 1 83 ? -18.153 -4.416 6.025 1.00 85.62 83 TYR A CA 1
ATOM 689 C C . TYR A 1 83 ? -18.614 -4.272 7.474 1.00 85.62 83 TYR A C 1
ATOM 691 O O . TYR A 1 83 ? -17.992 -3.466 8.208 1.00 85.62 83 TYR A O 1
#

Solvent-accessible surface area (backbone atoms only — not comparable to full-atom values): 5101 Å² total; per-residue (Å²): 64,39,59,98,57,92,37,60,68,52,35,48,53,52,48,52,54,51,53,50,52,48,49,74,74,42,88,43,52,72,46,80,76,41,51,83,92,46,40,52,44,68,35,72,48,75,48,67,86,67,99,42,68,70,58,41,53,54,50,50,52,54,50,52,56,56,54,62,68,38,88,55,39,48,87,81,82,86,87,86,86,87,132

pLDDT: mean 94.8, std 2.17, range [85.62, 97.44]

Nearest PDB structures (foldseek):
  1j27-assembly1_A  TM=9.684E-01  e=1.761E-03  Thermus thermophilus HB8
  7sut-assembly2_E  TM=2.711E-01  e=5.343E+00  Hemiselmis andersenii

Organism: Bacillus mycoides (NCBI:txid1405)

InterPro domains:
  IPR007546 Protein of unknown function DUF503 [PF04456] (2-78)
  IPR007546 Protein of unknown function DUF503 [PTHR36441] (1-82)
  IPR036746 TT1725-like superfamily [G3DSA:3.30.70.1120] (1-82)
  IPR036746 TT1725-like superfamily [SSF103007] (2-83)

Sequence (83 aa):
MIYDVHSLKEKRAILQRVLTRVKQRYNVAVSEVGHQDVWQRTEIAIVSVSSNRVVCEKEMNRVLEYIDSFPEIERTITHLE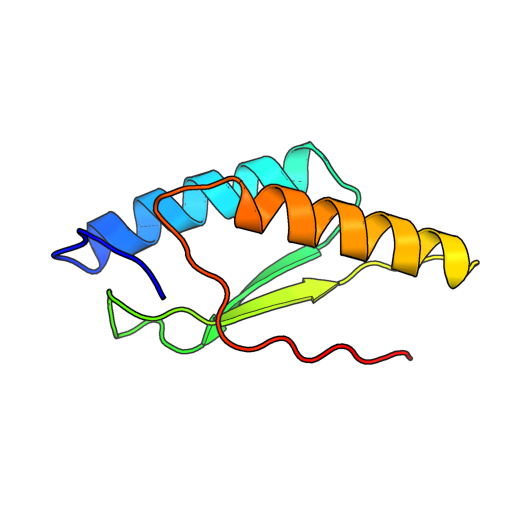WY

Radius of gyration: 13.09 Å; Cα contacts (8 Å, |Δi|>4): 89; chains: 1; bounding box: 30×21×33 Å

Foldseek 3Di:
DFPPDDDLVVLCVVCVVLLVVLVVPAQKDKDWDDDSVDRRDTDMDIDDDDPDPVVRVVRVVVSVVSQCPDPRDDDDDDDDDDD